Protein AF-A0A369GEW0-F1 (afdb_monomer_lite)

Secondary structure (DSSP, 8-state):
-GGGGGGG--HHHHHHHTTT---PPPS-SEEEEEEEEEEE--STT---SSEEEEEETTEEEEEEEEESPPTT-EEEEE--HHHHHSSSSEEGGG--EEEEEEEE-S-TT-S-EEEEEEEEEEEEETTS--EEEE-TTS---EEEE--SS-EEEEEEEEE--GGG-EEPPPPP----

Radius of gyration: 17.98 Å; chains: 1; bounding box: 38×52×52 Å

pLDDT: mean 87.93, std 16.98, range [43.41, 98.75]

Foldseek 3Di:
DCVVVPPDDDPVVVVVVVVPPPLDAAPAFKFQWKKKKWWFAQDPPQWFQWWKWKDFLNWDDTHGDDHRDDHGDIDMDIDPCCGTVVDSMGGPVSRWKMFMKTAAADDPRHQDKHWTQFMKMWTAHPPDRWIKIQCPGNGPGDIWTDDPDHGIDGRDMDTDDSSSIDTDDDDPPPDD

Sequence (176 aa):
MCQSLFAKLPRNYLHRLRQGDRASCPPCRTIDSLEIGVWLSPEYSSGTWDTILAAVSGRQPHLFIAREPEAGFQDWKTFNLRQIFGSRRVPIRDVDRISLVDVALAEWYQRDDWLLQGVVLKARCVGSSRMIQVDRYRYINRPLHHDRSWGPQVVWSDAIELSDWRLVPHPPISHN

Structure (mmCIF, N/CA/C/O backbone):
data_AF-A0A369GEW0-F1
#
_entry.id   AF-A0A369GEW0-F1
#
loop_
_atom_site.group_PDB
_atom_site.id
_atom_site.type_symbol
_atom_site.label_atom_id
_atom_site.label_alt_id
_atom_site.label_comp_id
_atom_site.label_asym_id
_atom_site.label_entity_id
_atom_site.label_seq_id
_atom_site.pdbx_PDB_ins_code
_atom_site.Cartn_x
_atom_site.Cartn_y
_atom_site.Cartn_z
_atom_site.occupancy
_atom_site.B_iso_or_equiv
_atom_site.auth_seq_id
_atom_site.auth_comp_id
_atom_site.auth_asym_id
_atom_site.auth_atom_id
_atom_site.pdbx_PDB_model_num
ATOM 1 N N . MET A 1 1 ? -12.949 -7.478 26.970 1.00 43.41 1 MET A N 1
ATOM 2 C CA . MET A 1 1 ? -11.992 -8.594 27.147 1.00 43.41 1 MET A CA 1
ATOM 3 C C . MET A 1 1 ? -11.594 -9.178 25.797 1.00 43.41 1 MET A C 1
ATOM 5 O O . MET A 1 1 ? -12.461 -9.473 24.983 1.00 43.41 1 MET A O 1
ATOM 9 N N . CYS A 1 2 ? -10.289 -9.296 25.542 1.00 48.16 2 CYS A N 1
ATOM 10 C CA . CYS A 1 2 ? -9.691 -9.802 24.295 1.00 48.16 2 CYS A CA 1
ATOM 11 C C . CYS A 1 2 ? -9.853 -11.331 24.110 1.00 48.16 2 CYS A C 1
ATOM 13 O O . CYS A 1 2 ? -9.444 -11.892 23.105 1.00 48.16 2 CYS A O 1
ATOM 15 N N . GLN A 1 3 ? -10.515 -11.999 25.058 1.00 46.97 3 GLN A N 1
ATOM 16 C CA . GLN A 1 3 ? -10.659 -13.454 25.133 1.00 46.97 3 GLN A CA 1
ATOM 17 C C . GLN A 1 3 ? -11.453 -14.073 23.968 1.00 46.97 3 GLN A C 1
ATOM 19 O O . GLN A 1 3 ? -11.153 -15.191 23.565 1.00 46.97 3 GLN A O 1
ATOM 24 N N . SER A 1 4 ? -12.401 -13.356 23.352 1.00 46.84 4 SER A N 1
ATOM 25 C CA . SER A 1 4 ? -13.214 -13.924 22.261 1.00 46.84 4 SER A CA 1
ATOM 26 C C . SER A 1 4 ? -12.538 -13.931 20.882 1.00 46.84 4 SER A C 1
ATOM 28 O O . SER A 1 4 ? -13.083 -14.519 19.950 1.00 46.84 4 SER A O 1
ATOM 30 N N . LEU A 1 5 ? -11.357 -13.315 20.734 1.00 47.88 5 LEU A N 1
ATOM 31 C CA . LEU A 1 5 ? -10.553 -13.400 19.505 1.00 47.88 5 LEU A CA 1
ATOM 32 C C . LEU A 1 5 ? -9.664 -14.655 19.472 1.00 47.88 5 LEU A C 1
ATOM 34 O O . LEU A 1 5 ? -9.277 -15.086 18.391 1.00 47.88 5 LEU A O 1
ATOM 38 N N . PHE A 1 6 ? -9.399 -15.281 20.624 1.00 51.09 6 PHE A N 1
ATOM 39 C CA . PHE A 1 6 ? -8.534 -16.463 20.724 1.00 51.09 6 PHE A CA 1
ATOM 40 C C . PHE A 1 6 ? -9.234 -17.783 20.376 1.00 51.09 6 PHE A C 1
ATOM 42 O O . PHE A 1 6 ? -8.564 -18.767 20.080 1.00 51.09 6 PHE A O 1
ATOM 49 N N . ALA A 1 7 ? -10.571 -17.814 20.342 1.00 48.22 7 ALA A N 1
ATOM 50 C CA . ALA A 1 7 ? -11.341 -19.038 20.095 1.00 48.22 7 ALA A CA 1
ATOM 51 C C . ALA A 1 7 ? -11.258 -19.563 18.644 1.00 48.22 7 ALA A C 1
ATOM 53 O O . ALA A 1 7 ? -11.793 -20.629 18.351 1.00 48.22 7 ALA A O 1
ATOM 54 N N . LYS A 1 8 ? -10.617 -18.822 17.725 1.00 51.94 8 LYS A N 1
ATOM 55 C CA . LYS A 1 8 ? -10.482 -19.186 16.301 1.00 51.94 8 LYS A CA 1
ATOM 56 C C . LYS A 1 8 ? -9.061 -19.011 15.747 1.00 51.94 8 LYS A C 1
ATOM 58 O O . LYS A 1 8 ? -8.902 -18.837 14.542 1.00 51.94 8 LYS A O 1
ATOM 63 N N . LEU A 1 9 ? -8.030 -19.007 16.595 1.00 53.47 9 LEU A N 1
ATOM 64 C CA . LEU A 1 9 ? -6.654 -18.829 16.120 1.00 53.47 9 LEU A CA 1
ATOM 65 C C . LEU A 1 9 ? -6.019 -20.165 15.685 1.00 53.47 9 LEU A C 1
ATOM 67 O O . LEU A 1 9 ? -6.230 -21.182 16.350 1.00 53.47 9 LEU A O 1
ATOM 71 N N . PRO A 1 10 ? -5.217 -20.181 14.602 1.00 55.75 10 PRO A N 1
ATOM 72 C CA . PRO A 1 10 ? -4.446 -21.355 14.191 1.00 55.75 10 PRO A CA 1
ATOM 73 C C . PRO A 1 10 ? -3.516 -21.844 15.312 1.00 55.75 10 PRO A C 1
ATOM 75 O O . PRO A 1 10 ? -2.997 -21.035 16.083 1.00 55.75 10 PRO A O 1
ATOM 78 N N . ARG A 1 11 ? -3.243 -23.159 15.375 1.00 55.31 11 ARG A N 1
ATOM 79 C CA . ARG A 1 11 ? -2.399 -23.805 16.413 1.00 55.31 11 ARG A CA 1
ATOM 80 C C . ARG A 1 11 ? -1.058 -23.099 16.663 1.00 55.31 11 ARG A C 1
ATOM 82 O O . ARG A 1 11 ? -0.582 -23.069 17.793 1.00 55.31 11 ARG A O 1
ATOM 89 N N . ASN A 1 12 ? -0.493 -22.471 15.640 1.00 50.19 12 ASN A N 1
ATOM 90 C CA . ASN A 1 12 ? 0.793 -21.774 15.690 1.00 50.19 12 ASN A CA 1
ATOM 91 C C . ASN A 1 12 ? 0.753 -20.531 16.608 1.00 50.19 12 ASN A C 1
ATOM 93 O O . ASN A 1 12 ? 1.771 -20.138 17.170 1.00 50.19 12 ASN A O 1
ATOM 97 N N . TYR A 1 13 ? -0.427 -19.935 16.806 1.00 51.97 13 TYR A N 1
ATOM 98 C CA . TYR A 1 13 ? -0.629 -18.767 17.670 1.00 51.97 13 TYR A CA 1
ATOM 99 C C . TYR A 1 13 ? -0.681 -19.140 19.159 1.00 51.97 13 TYR A C 1
ATOM 101 O O . TYR A 1 13 ? -0.223 -18.384 20.015 1.00 51.97 13 TYR A O 1
ATOM 109 N N . LEU A 1 14 ? -1.177 -20.343 19.474 1.00 53.84 14 LEU A N 1
ATOM 110 C CA . LEU A 1 14 ? -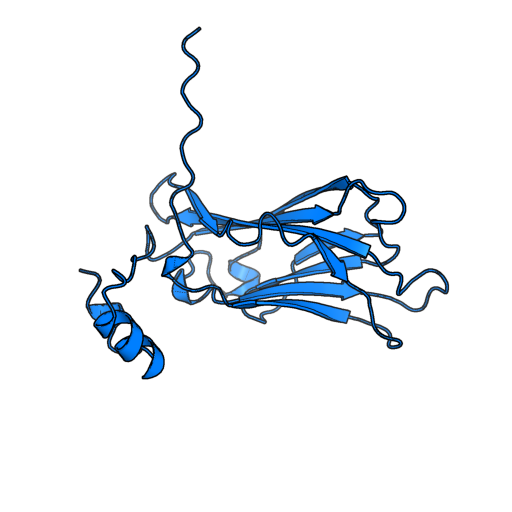1.162 -20.884 20.838 1.00 53.84 14 LEU A CA 1
ATOM 111 C C . LEU A 1 14 ? 0.272 -21.116 21.335 1.00 53.84 14 LEU A C 1
ATOM 113 O O . LEU A 1 14 ? 0.539 -20.989 22.528 1.00 53.84 14 LEU A O 1
ATOM 117 N N . HIS A 1 15 ? 1.204 -21.404 20.423 1.00 52.19 15 HIS A N 1
ATOM 118 C CA . HIS A 1 15 ? 2.610 -21.601 20.764 1.00 52.19 15 HIS A CA 1
ATOM 119 C C . HIS A 1 15 ? 3.294 -20.298 21.216 1.00 52.19 15 HIS A C 1
ATOM 121 O O . HIS A 1 15 ? 4.049 -20.315 22.184 1.00 52.19 15 HIS A O 1
ATOM 127 N N . ARG A 1 16 ? 2.984 -19.154 20.583 1.00 51.03 16 ARG A N 1
ATOM 128 C CA . ARG A 1 16 ? 3.553 -17.839 20.949 1.00 51.03 16 ARG A CA 1
ATOM 129 C C . ARG A 1 16 ? 3.010 -17.295 22.275 1.00 51.03 16 ARG A C 1
ATOM 131 O O . ARG A 1 16 ? 3.776 -16.764 23.070 1.00 51.03 16 ARG A O 1
ATOM 138 N N . LEU A 1 17 ? 1.734 -17.540 22.594 1.00 52.88 17 LEU A N 1
ATOM 139 C CA . LEU A 1 17 ? 1.169 -17.212 23.917 1.00 52.88 17 LEU A CA 1
ATOM 140 C C . LEU A 1 17 ? 1.890 -17.928 25.071 1.00 52.88 17 LEU A C 1
ATOM 142 O O . LEU A 1 17 ? 1.935 -17.417 26.188 1.00 52.88 17 LEU A O 1
ATOM 146 N N . ARG A 1 18 ? 2.474 -19.103 24.802 1.00 53.00 18 ARG A N 1
ATOM 147 C CA . ARG A 1 18 ? 3.269 -19.871 25.767 1.00 53.00 18 ARG A CA 1
ATOM 148 C C . ARG A 1 18 ? 4.693 -19.321 25.943 1.00 53.00 18 ARG A C 1
ATOM 150 O O . ARG A 1 18 ? 5.327 -19.628 26.945 1.00 53.00 18 ARG A O 1
ATOM 157 N N . GLN A 1 19 ? 5.182 -18.509 25.005 1.00 56.91 19 GLN A N 1
ATOM 158 C CA . GLN A 1 19 ? 6.540 -17.947 24.996 1.00 56.91 19 GLN A CA 1
ATOM 159 C C . GLN A 1 19 ? 6.645 -16.563 25.661 1.00 56.91 19 GLN A C 1
ATOM 161 O O . GLN A 1 19 ? 7.688 -15.927 25.585 1.00 56.91 19 GLN A O 1
ATOM 166 N N . GLY A 1 20 ? 5.601 -16.097 26.357 1.00 46.00 20 GLY A N 1
ATOM 167 C CA . GLY A 1 20 ? 5.664 -14.852 27.134 1.00 46.00 20 GLY A CA 1
ATOM 168 C C . GLY A 1 20 ? 5.469 -13.571 26.318 1.00 46.00 20 GLY A C 1
ATOM 169 O O . GLY A 1 20 ? 5.392 -12.491 26.907 1.00 46.00 20 GLY A O 1
ATOM 170 N N . ASP A 1 21 ? 5.283 -13.676 25.001 1.00 52.38 21 ASP A N 1
ATOM 171 C CA . ASP A 1 21 ? 4.814 -12.563 24.184 1.00 52.38 21 ASP A CA 1
ATOM 172 C C . ASP A 1 21 ? 3.374 -12.232 24.584 1.00 52.38 21 ASP A C 1
ATOM 174 O O . ASP A 1 21 ? 2.426 -12.980 24.317 1.00 52.38 21 ASP A O 1
ATOM 178 N N . ARG A 1 22 ? 3.187 -11.088 25.250 1.00 54.28 22 ARG A N 1
ATOM 179 C CA . ARG A 1 22 ? 1.852 -10.523 25.459 1.00 54.28 22 ARG A CA 1
ATOM 180 C C . ARG A 1 22 ? 1.259 -10.262 24.081 1.00 54.28 22 ARG A C 1
ATOM 182 O O . ARG A 1 22 ? 1.620 -9.279 23.442 1.00 54.28 22 ARG A O 1
ATOM 189 N N . ALA A 1 23 ? 0.348 -11.126 23.633 1.00 55.72 23 ALA A N 1
ATOM 190 C CA . ALA A 1 23 ? -0.449 -10.879 22.440 1.00 55.72 23 ALA A CA 1
ATOM 191 C C . ALA A 1 23 ? -1.124 -9.507 22.588 1.00 55.72 23 ALA A C 1
ATOM 193 O O . ALA A 1 23 ? -2.072 -9.343 23.361 1.00 55.72 23 ALA A O 1
ATOM 194 N N . SER A 1 24 ? -0.574 -8.506 21.900 1.00 67.19 24 SER A N 1
ATOM 195 C CA . SER A 1 24 ? -1.079 -7.143 21.955 1.00 67.19 24 SER A CA 1
ATOM 196 C C . SER A 1 24 ? -2.352 -7.086 21.129 1.00 67.19 24 SER A C 1
ATOM 198 O O . SER A 1 24 ? -2.361 -7.430 19.947 1.00 67.19 24 SER A O 1
ATOM 200 N N . CYS A 1 25 ? -3.450 -6.709 21.772 1.00 78.75 25 CYS A N 1
ATOM 201 C CA . CYS A 1 25 ? -4.723 -6.558 21.092 1.00 78.75 25 CYS A CA 1
ATOM 202 C C . CYS A 1 25 ? -4.707 -5.249 20.294 1.00 78.75 25 CYS A C 1
ATOM 204 O O . CYS A 1 25 ? -4.173 -4.250 20.785 1.00 78.75 25 CYS A O 1
ATOM 206 N N . PRO A 1 26 ? -5.327 -5.219 19.102 1.00 86.75 26 PRO A N 1
ATOM 207 C CA . PRO A 1 26 ? -5.387 -3.998 18.320 1.00 86.75 26 PRO A CA 1
ATOM 208 C C . PRO A 1 26 ? -6.132 -2.921 19.130 1.00 86.75 26 PRO A C 1
ATOM 210 O O . PRO A 1 26 ? -7.083 -3.250 19.856 1.00 86.75 26 PRO A O 1
ATOM 213 N N . PRO A 1 27 ? -5.763 -1.632 19.010 1.00 91.31 27 PRO A N 1
ATOM 214 C CA . PRO A 1 27 ? -6.363 -0.571 19.822 1.00 91.31 27 PRO A CA 1
ATOM 215 C C . PRO A 1 27 ? -7.875 -0.391 19.614 1.00 91.31 27 PRO A C 1
ATOM 217 O O . PRO A 1 27 ? -8.545 0.203 20.461 1.00 91.31 27 PRO A O 1
ATOM 220 N N . CYS A 1 28 ? -8.425 -0.913 18.514 1.00 93.81 28 CYS A N 1
ATOM 221 C CA . CYS A 1 28 ? -9.858 -1.040 18.277 1.00 93.81 28 CYS A CA 1
ATOM 222 C C . CYS A 1 28 ? -10.182 -2.290 17.448 1.00 93.81 28 CYS A C 1
ATOM 224 O O . CYS A 1 28 ? -9.301 -2.927 16.879 1.00 93.81 28 CYS A O 1
ATOM 226 N N . ARG A 1 29 ? -11.468 -2.662 17.401 1.00 94.38 29 ARG A N 1
ATOM 227 C CA . ARG A 1 29 ? -11.952 -3.865 16.695 1.00 94.38 29 ARG A CA 1
ATOM 228 C C . ARG A 1 29 ? -12.445 -3.597 15.279 1.00 94.38 29 ARG A C 1
ATOM 230 O O . ARG A 1 29 ? -12.480 -4.523 14.476 1.00 94.38 29 ARG A O 1
ATOM 237 N N . THR A 1 30 ? -12.853 -2.364 15.001 1.00 97.56 30 THR A N 1
ATOM 238 C CA . THR A 1 30 ? -13.519 -1.982 13.757 1.00 97.56 30 THR A CA 1
ATOM 239 C C . THR A 1 30 ? -13.020 -0.613 13.331 1.00 97.56 30 THR A C 1
ATOM 241 O O . THR A 1 30 ? -12.889 0.285 14.168 1.00 97.56 30 THR A O 1
ATOM 244 N N . ILE A 1 31 ? -12.792 -0.462 12.033 1.00 98.31 31 ILE A N 1
ATOM 245 C CA . ILE A 1 31 ? -12.337 0.772 11.401 1.00 98.31 31 ILE A CA 1
ATOM 246 C C . ILE A 1 31 ? -13.360 1.279 10.387 1.00 98.31 31 ILE A C 1
ATOM 248 O O . ILE A 1 31 ? -14.162 0.503 9.865 1.00 98.31 31 ILE A O 1
ATOM 252 N N . ASP A 1 32 ? -13.347 2.580 10.126 1.00 98.31 32 ASP A N 1
ATOM 253 C CA . ASP A 1 32 ? -14.178 3.248 9.112 1.00 98.31 32 ASP A CA 1
ATOM 254 C C . ASP A 1 32 ? -13.375 4.119 8.130 1.00 98.31 32 ASP A C 1
ATOM 256 O O . ASP A 1 32 ? -13.958 4.767 7.262 1.00 98.31 32 ASP A O 1
ATOM 260 N N . SER A 1 33 ? -12.047 4.104 8.238 1.00 98.25 33 SER A N 1
ATOM 261 C CA . SER A 1 33 ? -11.109 4.595 7.224 1.00 98.25 33 SER A CA 1
ATOM 262 C C . SER A 1 33 ? -9.903 3.665 7.174 1.00 98.25 33 SER A C 1
ATOM 264 O O . SER A 1 33 ? -9.495 3.152 8.219 1.00 98.25 33 SER A O 1
ATOM 266 N N . LEU A 1 34 ? -9.338 3.478 5.983 1.00 98.69 34 LEU A N 1
ATOM 267 C CA . LEU A 1 34 ? -8.069 2.797 5.759 1.00 98.69 34 LEU A CA 1
ATOM 268 C C . LEU A 1 34 ? -7.300 3.536 4.665 1.00 98.69 34 LEU A C 1
ATOM 270 O O . LEU A 1 34 ? -7.834 3.792 3.587 1.00 98.69 34 LEU A O 1
ATOM 274 N N . GLU A 1 35 ? -6.043 3.836 4.939 1.00 98.69 35 GLU A N 1
ATOM 275 C CA . GLU A 1 35 ? -5.134 4.572 4.072 1.00 98.69 35 GLU A CA 1
ATOM 276 C C . GLU A 1 35 ? -3.814 3.815 3.955 1.00 98.69 35 GLU A C 1
ATOM 278 O O . GLU A 1 35 ? -3.372 3.177 4.915 1.00 98.69 35 GLU A O 1
ATOM 283 N N . ILE A 1 36 ? -3.181 3.917 2.791 1.00 98.75 36 ILE A N 1
ATOM 284 C CA . ILE A 1 36 ? -1.828 3.431 2.529 1.00 98.75 36 ILE A CA 1
ATOM 285 C C . ILE A 1 36 ? -0.944 4.601 2.122 1.00 98.75 36 ILE A C 1
ATOM 287 O O . ILE A 1 36 ? -1.308 5.381 1.246 1.00 98.75 36 ILE A O 1
ATOM 291 N N . GLY A 1 37 ? 0.206 4.711 2.772 1.00 98.62 37 GLY A N 1
ATOM 292 C CA . GLY A 1 37 ? 1.325 5.529 2.337 1.00 98.62 37 GLY A CA 1
ATOM 293 C C . GLY A 1 37 ? 2.333 4.648 1.614 1.00 98.62 37 GLY A C 1
ATOM 294 O O . GLY A 1 37 ? 2.650 3.563 2.113 1.00 98.62 37 GLY A O 1
ATOM 295 N N . VAL A 1 38 ? 2.818 5.101 0.463 1.00 98.62 38 VAL A N 1
ATOM 296 C CA . VAL A 1 38 ? 3.843 4.415 -0.336 1.00 98.62 38 VAL A CA 1
ATOM 297 C C . VAL A 1 38 ? 4.966 5.400 -0.633 1.00 98.62 38 VAL A C 1
ATOM 299 O O . VAL A 1 38 ? 4.693 6.530 -1.034 1.00 98.62 38 VAL A O 1
ATOM 302 N N . TRP A 1 39 ? 6.209 4.960 -0.435 1.00 98.62 39 TRP A N 1
ATOM 303 C CA . TRP A 1 39 ? 7.421 5.726 -0.722 1.00 98.62 39 TRP A CA 1
ATOM 304 C C . TRP A 1 39 ? 8.347 4.928 -1.631 1.00 98.62 39 TRP A C 1
ATOM 306 O O . TRP A 1 39 ? 8.667 3.773 -1.329 1.00 98.62 39 TRP A O 1
ATOM 316 N N . LEU A 1 40 ? 8.807 5.561 -2.704 1.00 98.50 40 LEU A N 1
ATOM 317 C CA . LEU A 1 40 ? 9.909 5.082 -3.533 1.00 98.50 40 LEU A CA 1
ATOM 318 C C . LEU A 1 40 ? 11.200 5.763 -3.080 1.00 98.50 40 LEU A C 1
ATOM 320 O O . LEU A 1 40 ? 11.181 6.902 -2.613 1.00 98.50 40 LEU A O 1
ATOM 324 N N . SER A 1 41 ? 12.322 5.060 -3.212 1.00 98.12 41 SER A N 1
ATOM 325 C CA . SER A 1 41 ? 13.626 5.611 -2.844 1.00 98.12 41 SER A CA 1
ATOM 326 C C . SER A 1 41 ? 13.928 6.878 -3.655 1.00 98.12 41 SER A C 1
ATOM 328 O O . SER A 1 41 ? 13.578 6.942 -4.835 1.00 98.12 41 SER A O 1
ATOM 330 N N . PRO A 1 42 ? 14.573 7.898 -3.059 1.00 97.44 42 PRO A N 1
ATOM 331 C CA . PRO A 1 42 ? 15.028 9.081 -3.786 1.00 97.44 42 PRO A CA 1
ATOM 332 C C . PRO A 1 42 ? 16.301 8.827 -4.610 1.00 97.44 42 PRO A C 1
ATOM 334 O O . PRO A 1 42 ? 16.785 9.741 -5.274 1.00 97.44 42 PRO A O 1
ATOM 337 N N . GLU A 1 43 ? 16.884 7.626 -4.543 1.00 96.12 43 GLU A N 1
ATOM 338 C CA . GLU A 1 43 ? 18.070 7.273 -5.322 1.00 96.12 43 GLU A CA 1
ATOM 339 C C . GLU A 1 43 ? 17.787 7.317 -6.828 1.00 96.12 43 GLU A C 1
ATOM 341 O O . GLU A 1 43 ? 16.680 7.025 -7.290 1.00 96.12 43 GLU A O 1
ATOM 346 N N . TYR A 1 44 ? 18.811 7.663 -7.610 1.00 92.81 44 TYR A N 1
ATOM 347 C CA . TYR A 1 44 ? 18.709 7.696 -9.066 1.00 92.81 44 TYR A CA 1
ATOM 348 C C . TYR A 1 44 ? 18.172 6.360 -9.606 1.00 92.81 44 TYR A C 1
ATOM 350 O O . TYR A 1 44 ? 18.543 5.301 -9.105 1.00 92.81 44 TYR A O 1
ATOM 358 N N . SER A 1 45 ? 17.300 6.411 -10.620 1.00 91.44 45 SER A N 1
ATOM 359 C CA . SER A 1 45 ? 16.621 5.247 -11.229 1.00 91.44 45 SER A CA 1
ATOM 360 C C . SER A 1 45 ? 15.712 4.421 -10.300 1.00 91.44 45 SER A C 1
ATOM 362 O O . SER A 1 45 ? 15.424 3.273 -10.595 1.00 91.44 45 SER A O 1
ATOM 364 N N . SER A 1 46 ? 15.228 4.993 -9.193 1.00 96.69 46 SER A N 1
ATOM 365 C CA . SER A 1 46 ? 14.295 4.298 -8.282 1.00 96.69 46 SER A CA 1
ATOM 366 C C . SER A 1 46 ? 12.814 4.388 -8.670 1.00 96.69 46 SER A C 1
ATOM 368 O O . SER A 1 46 ? 11.991 3.752 -8.009 1.00 96.69 46 SER A O 1
ATOM 370 N N . GLY A 1 47 ? 12.477 5.218 -9.664 1.00 96.81 47 GLY A N 1
ATOM 371 C CA . GLY A 1 47 ? 11.134 5.313 -10.248 1.00 96.81 47 GLY A CA 1
ATOM 372 C C . GLY A 1 47 ? 10.820 4.136 -11.170 1.00 96.81 47 GLY A C 1
ATOM 373 O O . GLY A 1 47 ? 11.684 3.299 -11.397 1.00 96.81 47 GLY A O 1
ATOM 374 N N . THR A 1 48 ? 9.604 4.096 -11.709 1.00 96.44 48 THR A N 1
ATOM 375 C CA . THR A 1 48 ? 9.197 3.112 -12.728 1.00 96.44 48 THR A CA 1
ATOM 376 C C . THR A 1 48 ? 8.370 3.775 -13.818 1.00 96.44 48 THR A C 1
ATOM 378 O O . THR A 1 48 ? 7.718 4.791 -13.566 1.00 96.44 48 THR A O 1
ATOM 381 N N . TRP A 1 49 ? 8.351 3.181 -15.010 1.00 95.44 49 TRP A N 1
ATOM 382 C CA . TRP A 1 49 ? 7.399 3.517 -16.072 1.00 95.44 49 TRP A CA 1
ATOM 383 C C . TRP A 1 49 ? 6.074 2.743 -15.998 1.00 95.44 49 TRP A C 1
ATOM 385 O O . TRP A 1 49 ? 5.188 2.885 -16.853 1.00 95.44 49 TRP A O 1
ATOM 395 N N . ASP A 1 50 ? 5.919 1.912 -14.979 1.00 95.88 50 ASP A N 1
ATOM 396 C CA . ASP A 1 50 ? 4.728 1.114 -14.778 1.00 95.88 50 ASP A CA 1
ATOM 397 C C . ASP A 1 50 ? 3.682 1.857 -13.930 1.00 95.88 50 ASP A C 1
ATOM 399 O O . ASP A 1 50 ? 3.888 2.950 -13.387 1.00 95.88 50 ASP A O 1
ATOM 403 N N . THR A 1 51 ? 2.479 1.286 -13.847 1.00 97.06 51 THR A N 1
ATOM 404 C CA . THR A 1 51 ? 1.439 1.772 -12.933 1.00 97.06 51 THR A CA 1
ATOM 405 C C . THR A 1 51 ? 1.449 0.966 -11.644 1.00 97.06 51 THR A C 1
ATOM 407 O O . THR A 1 51 ? 1.269 -0.247 -11.661 1.00 97.06 51 THR A O 1
ATOM 410 N N . ILE A 1 52 ? 1.540 1.657 -10.508 1.00 98.12 52 ILE A N 1
ATOM 411 C CA . ILE A 1 52 ? 1.493 1.040 -9.184 1.00 98.12 52 ILE A CA 1
ATOM 412 C C . ILE A 1 52 ? 0.067 1.105 -8.636 1.00 98.12 52 ILE A C 1
ATOM 414 O O . ILE A 1 52 ? -0.540 2.176 -8.500 1.00 98.12 52 ILE A O 1
ATOM 418 N N . LEU A 1 53 ? -0.458 -0.053 -8.248 1.00 98.56 53 LEU A N 1
ATOM 419 C CA . LEU A 1 53 ? -1.696 -0.204 -7.493 1.00 98.56 53 LEU A CA 1
ATOM 420 C C . LEU A 1 53 ? -1.414 -0.841 -6.125 1.00 98.56 53 LEU A C 1
ATOM 422 O O . LEU A 1 53 ? -0.401 -1.503 -5.912 1.00 98.56 53 LEU A O 1
ATOM 426 N N . ALA A 1 54 ? -2.351 -0.695 -5.195 1.00 98.62 54 ALA A N 1
ATOM 427 C CA . ALA A 1 54 ? -2.344 -1.388 -3.916 1.00 98.62 54 ALA A CA 1
ATOM 428 C C . ALA A 1 54 ? -3.588 -2.265 -3.766 1.00 98.62 54 ALA A C 1
ATOM 430 O O . ALA A 1 54 ? -4.705 -1.858 -4.085 1.00 98.62 54 ALA A O 1
ATOM 431 N N . ALA A 1 55 ? -3.411 -3.460 -3.217 1.00 98.50 55 ALA A N 1
ATOM 432 C CA . ALA A 1 55 ? -4.496 -4.368 -2.876 1.00 98.50 55 ALA A CA 1
ATOM 433 C C . ALA A 1 55 ? -4.476 -4.658 -1.377 1.00 98.50 55 ALA A C 1
ATOM 435 O O . ALA A 1 55 ? -3.415 -4.781 -0.765 1.00 98.50 55 ALA A O 1
ATOM 436 N N . VAL A 1 56 ? -5.658 -4.808 -0.783 1.00 98.25 56 VAL A N 1
ATOM 437 C CA . VAL A 1 56 ? -5.801 -5.153 0.632 1.00 98.25 56 VAL A CA 1
ATOM 438 C C . VAL A 1 56 ? -6.556 -6.465 0.769 1.00 98.25 56 VAL A C 1
ATOM 440 O O . VAL A 1 56 ? -7.603 -6.667 0.159 1.00 98.25 56 VAL A O 1
ATOM 443 N N . SER A 1 57 ? -6.005 -7.381 1.566 1.00 97.06 57 SER A N 1
ATOM 444 C CA . SER A 1 57 ? -6.593 -8.702 1.853 1.00 97.06 57 SER A CA 1
ATOM 445 C C . SER A 1 57 ? -6.916 -9.525 0.594 1.00 97.06 57 SER A C 1
ATOM 447 O O . SER A 1 57 ? -7.847 -10.325 0.593 1.00 97.06 57 SER A O 1
ATOM 449 N N . GLY A 1 58 ? -6.169 -9.302 -0.499 1.00 94.50 58 GLY A N 1
ATOM 450 C CA . GLY A 1 58 ? -6.384 -9.956 -1.798 1.00 94.50 58 GLY A CA 1
ATOM 451 C C . GLY A 1 58 ? -7.718 -9.612 -2.477 1.00 94.50 58 GLY A C 1
ATOM 452 O O . GLY A 1 58 ? -8.193 -10.381 -3.309 1.00 94.50 58 GLY A O 1
ATOM 453 N N . ARG A 1 59 ? -8.358 -8.500 -2.094 1.00 97.00 59 ARG A N 1
ATOM 454 C CA . ARG A 1 59 ? -9.686 -8.098 -2.579 1.00 97.00 59 ARG A CA 1
ATOM 455 C C . ARG A 1 59 ? -9.602 -7.052 -3.689 1.00 97.00 59 ARG A C 1
ATOM 457 O O . ARG A 1 59 ? -8.694 -6.226 -3.714 1.00 97.00 59 ARG A O 1
ATOM 464 N N . GLN A 1 60 ? -10.612 -7.072 -4.555 1.00 96.69 60 GLN A N 1
ATOM 465 C CA . GLN A 1 60 ? -10.875 -6.048 -5.567 1.00 96.69 60 GLN A CA 1
ATOM 466 C C . GLN A 1 60 ? -11.901 -5.015 -5.058 1.00 96.69 60 GLN A C 1
ATOM 468 O O . GLN A 1 60 ? -12.706 -5.355 -4.187 1.00 96.69 60 GLN A O 1
ATOM 473 N N . PRO A 1 61 ? -11.936 -3.794 -5.624 1.00 97.75 61 PRO A N 1
ATOM 474 C CA . PRO A 1 61 ? -10.984 -3.261 -6.603 1.00 97.75 61 PRO A CA 1
ATOM 475 C C . PRO A 1 61 ? -9.628 -2.907 -5.972 1.00 97.75 61 PRO A C 1
ATOM 477 O O . PRO A 1 61 ? -9.563 -2.517 -4.805 1.00 97.75 61 PRO A O 1
ATOM 480 N N . HIS A 1 62 ? -8.554 -3.006 -6.757 1.00 98.12 62 HIS A N 1
ATOM 481 C CA . HIS A 1 62 ? -7.257 -2.435 -6.392 1.00 98.12 62 HIS A CA 1
ATOM 482 C C . HIS A 1 62 ? -7.328 -0.899 -6.349 1.00 98.12 62 HIS A C 1
ATOM 484 O O . HIS A 1 62 ? -8.029 -0.264 -7.138 1.00 98.12 62 HIS A O 1
ATOM 490 N N . LEU A 1 63 ? -6.588 -0.300 -5.421 1.00 98.44 63 LEU A N 1
ATOM 491 C CA . LEU A 1 63 ? -6.457 1.142 -5.259 1.00 98.44 63 LEU A CA 1
ATOM 492 C C . LEU A 1 63 ? -5.335 1.669 -6.154 1.00 98.44 63 LEU A C 1
ATOM 494 O O . LEU A 1 63 ? -4.206 1.203 -6.055 1.00 98.44 63 LEU A O 1
ATOM 498 N N . PHE A 1 64 ? -5.623 2.666 -6.985 1.00 98.56 64 PHE A N 1
ATOM 499 C CA . PHE A 1 64 ? -4.597 3.364 -7.757 1.00 98.56 64 PHE A CA 1
ATOM 500 C C . PHE A 1 64 ? -3.674 4.176 -6.842 1.00 98.56 64 PHE A C 1
ATOM 502 O O . PHE A 1 64 ? -4.156 5.009 -6.069 1.00 98.56 64 PHE A O 1
ATOM 509 N N . ILE A 1 65 ? -2.362 3.944 -6.946 1.00 98.56 65 ILE A N 1
ATOM 510 C CA . ILE A 1 65 ? -1.345 4.718 -6.227 1.00 98.56 65 ILE A CA 1
ATOM 511 C C . ILE A 1 65 ? -0.794 5.806 -7.140 1.00 98.56 65 ILE A C 1
ATOM 513 O O . ILE A 1 65 ? -1.017 6.988 -6.876 1.00 98.56 65 ILE A O 1
ATOM 517 N N . ALA A 1 66 ? -0.129 5.406 -8.221 1.00 98.25 66 ALA A N 1
ATOM 518 C CA . ALA A 1 66 ? 0.468 6.315 -9.185 1.00 98.25 66 ALA A CA 1
ATOM 519 C C . ALA A 1 66 ? 0.682 5.626 -10.531 1.00 98.25 66 ALA A C 1
ATOM 521 O O . ALA A 1 66 ? 0.787 4.403 -10.612 1.00 98.25 66 ALA A O 1
ATOM 522 N N . ARG A 1 67 ? 0.775 6.440 -11.577 1.00 97.31 67 ARG A N 1
ATOM 523 C CA . ARG A 1 67 ? 1.230 6.032 -12.899 1.00 97.31 67 ARG A CA 1
ATOM 524 C C . ARG A 1 67 ? 2.606 6.638 -13.109 1.00 97.31 67 ARG A C 1
ATOM 526 O O . ARG A 1 67 ? 2.736 7.838 -12.885 1.00 97.31 67 ARG A O 1
ATOM 533 N N . GLU A 1 68 ? 3.558 5.819 -13.537 1.00 96.44 68 GLU A N 1
ATOM 534 C CA . GLU A 1 68 ? 4.916 6.245 -13.882 1.00 96.44 68 GLU A CA 1
ATOM 535 C C . GLU A 1 68 ? 5.575 7.104 -12.769 1.00 96.44 68 GLU A C 1
ATOM 537 O O . GLU A 1 68 ? 6.020 8.222 -13.035 1.00 96.44 68 GLU A O 1
ATOM 542 N N . PRO A 1 69 ? 5.546 6.682 -11.483 1.00 97.75 69 PRO A N 1
ATOM 543 C CA . PRO A 1 69 ? 6.087 7.493 -10.400 1.00 97.75 69 PRO A CA 1
ATOM 544 C C . PRO A 1 69 ? 7.610 7.627 -10.493 1.00 97.75 69 PRO A C 1
ATOM 546 O O . PRO A 1 69 ? 8.341 6.648 -10.640 1.00 97.75 69 PRO A O 1
ATOM 549 N N . GLU A 1 70 ? 8.088 8.856 -10.313 1.00 97.81 70 GLU A N 1
ATOM 550 C CA . GLU A 1 70 ? 9.515 9.172 -10.275 1.00 97.81 70 GLU A CA 1
ATOM 551 C C . GLU A 1 70 ? 10.191 8.713 -8.967 1.00 97.81 70 GLU A C 1
ATOM 553 O O . GLU A 1 70 ? 9.545 8.407 -7.957 1.00 97.81 70 GLU A O 1
ATOM 558 N N . ALA A 1 71 ? 11.527 8.713 -8.965 1.00 97.88 71 ALA A N 1
ATOM 559 C CA . ALA A 1 71 ? 12.314 8.517 -7.751 1.00 97.88 71 ALA A CA 1
ATOM 560 C C . ALA A 1 71 ? 11.935 9.551 -6.674 1.00 97.88 71 ALA A C 1
ATOM 562 O O . ALA A 1 71 ? 11.726 10.730 -6.956 1.00 97.88 71 ALA A O 1
ATOM 563 N N . GLY A 1 72 ? 11.848 9.108 -5.420 1.00 98.00 72 GLY A N 1
ATOM 564 C CA . GLY A 1 72 ? 11.414 9.937 -4.295 1.00 98.00 72 GLY A CA 1
ATOM 565 C C . GLY A 1 72 ? 9.902 10.171 -4.230 1.00 98.00 72 GLY A C 1
ATOM 566 O O . GLY A 1 72 ? 9.452 10.943 -3.377 1.00 98.00 72 GLY A O 1
ATOM 567 N N . PHE A 1 73 ? 9.110 9.514 -5.090 1.00 98.56 73 PHE A N 1
A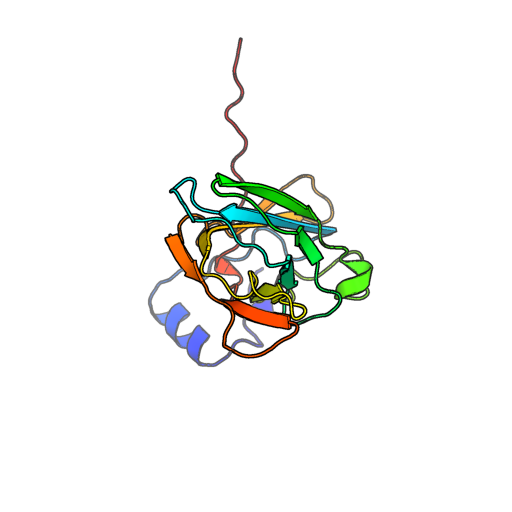TOM 568 C CA . PHE A 1 73 ? 7.654 9.540 -4.995 1.00 98.56 73 PHE A CA 1
ATOM 569 C C . PHE A 1 73 ? 7.195 9.178 -3.581 1.00 98.56 73 PHE A C 1
ATOM 571 O O . PHE A 1 73 ? 7.635 8.190 -2.988 1.00 98.56 73 PHE A O 1
ATOM 578 N N . GLN A 1 74 ? 6.258 9.968 -3.069 1.00 98.25 74 GLN A N 1
ATOM 579 C CA . GLN A 1 74 ? 5.597 9.723 -1.802 1.00 98.25 74 GLN A CA 1
ATOM 580 C C . GLN A 1 74 ? 4.153 10.192 -1.869 1.00 98.25 74 GLN A C 1
ATOM 582 O O . GLN A 1 74 ? 3.885 11.343 -2.210 1.00 98.25 74 GLN A O 1
ATOM 587 N N . ASP A 1 75 ? 3.218 9.320 -1.509 1.00 98.06 75 ASP A N 1
ATOM 588 C CA . ASP A 1 75 ? 1.818 9.717 -1.427 1.00 98.06 75 ASP A CA 1
ATOM 589 C C . ASP A 1 75 ? 1.026 8.833 -0.464 1.00 98.06 75 ASP A C 1
ATOM 591 O O . ASP A 1 75 ? 1.387 7.685 -0.190 1.00 98.06 75 ASP A O 1
ATOM 595 N N . TRP A 1 76 ? -0.080 9.386 0.028 1.00 98.44 76 TRP A N 1
ATOM 596 C CA . TRP A 1 76 ? -1.093 8.685 0.801 1.00 98.44 76 TRP A CA 1
ATOM 597 C C . TRP A 1 76 ? -2.376 8.556 -0.013 1.00 98.44 76 TRP A C 1
ATOM 599 O O . TRP A 1 76 ? -2.926 9.541 -0.502 1.00 98.44 76 TRP A O 1
ATOM 609 N N . LYS A 1 77 ? -2.911 7.339 -0.101 1.00 98.50 77 LYS A N 1
ATOM 610 C CA . LYS A 1 77 ? -4.187 7.059 -0.765 1.00 98.50 77 LYS A CA 1
ATOM 611 C C . LYS A 1 77 ? -5.155 6.370 0.187 1.00 98.50 77 LYS A C 1
ATOM 613 O O . LYS A 1 77 ? -4.766 5.528 0.995 1.00 98.50 77 LYS A O 1
ATOM 618 N N . THR A 1 78 ? -6.439 6.698 0.072 1.00 98.62 78 THR A N 1
ATOM 619 C CA . THR A 1 78 ? -7.508 6.113 0.893 1.00 98.62 78 THR A CA 1
ATOM 620 C C . THR A 1 78 ? -8.230 5.003 0.138 1.00 98.62 78 THR A C 1
ATOM 622 O O . THR A 1 78 ? -8.688 5.195 -0.987 1.00 98.62 78 THR A O 1
ATOM 625 N N . PHE A 1 79 ? -8.406 3.850 0.779 1.00 98.62 79 PHE A N 1
ATOM 626 C CA . PHE A 1 79 ? -9.210 2.758 0.239 1.00 98.62 79 PHE A CA 1
ATOM 627 C C . PHE A 1 79 ? -10.710 3.045 0.367 1.00 98.62 79 PHE A C 1
ATOM 629 O O . PHE A 1 79 ? -11.202 3.466 1.418 1.00 98.62 79 PHE A O 1
ATOM 636 N N . ASN A 1 80 ? -11.484 2.696 -0.663 1.00 98.38 80 ASN A N 1
ATOM 637 C CA . ASN A 1 80 ? -12.940 2.679 -0.560 1.00 98.38 80 ASN A CA 1
ATOM 638 C C . ASN A 1 80 ? -13.415 1.379 0.108 1.00 98.38 80 ASN A C 1
ATOM 640 O O . ASN A 1 80 ? -13.687 0.376 -0.556 1.00 98.38 80 ASN A O 1
ATOM 644 N N . LEU A 1 81 ? -13.558 1.410 1.437 1.00 98.56 81 LEU A N 1
ATOM 645 C CA . LEU A 1 81 ? -13.965 0.240 2.226 1.00 98.56 81 LEU A CA 1
ATOM 646 C C . LEU A 1 81 ? -15.280 -0.388 1.742 1.00 98.56 81 LEU A C 1
ATOM 648 O O . LEU A 1 81 ? -15.407 -1.611 1.723 1.00 98.56 81 LEU A O 1
ATOM 652 N N . ARG A 1 82 ? -16.248 0.426 1.295 1.00 98.44 82 ARG A N 1
ATOM 653 C CA . ARG A 1 82 ? -17.533 -0.091 0.804 1.00 98.44 82 ARG A CA 1
ATOM 654 C C . ARG A 1 82 ? -17.369 -0.873 -0.495 1.00 98.44 82 ARG A C 1
ATOM 656 O O . ARG A 1 82 ? -18.047 -1.879 -0.653 1.00 98.44 82 ARG A O 1
ATOM 663 N N . GLN A 1 83 ? -16.509 -0.424 -1.406 1.00 98.25 83 GLN A N 1
ATOM 664 C CA . GLN A 1 83 ? -16.259 -1.138 -2.662 1.00 98.25 83 GLN A CA 1
ATOM 665 C C . GLN A 1 83 ? -15.479 -2.439 -2.433 1.00 98.25 83 GLN A C 1
ATOM 667 O O . GLN A 1 83 ? -15.792 -3.437 -3.066 1.00 98.25 83 GLN A O 1
ATOM 672 N N . ILE A 1 84 ? -14.522 -2.443 -1.501 1.00 97.94 84 ILE A N 1
ATOM 673 C CA . ILE A 1 84 ? -13.610 -3.580 -1.284 1.00 97.94 84 ILE A CA 1
ATOM 674 C C . ILE A 1 84 ? -14.201 -4.645 -0.346 1.00 97.94 84 ILE A C 1
ATOM 676 O O . ILE A 1 84 ? -14.083 -5.851 -0.572 1.00 97.94 84 ILE A O 1
ATOM 680 N N . PHE A 1 85 ? -14.838 -4.206 0.740 1.00 97.69 85 PHE A N 1
ATOM 681 C CA . PHE A 1 85 ? -15.347 -5.077 1.805 1.00 97.69 85 PHE A CA 1
ATOM 682 C C . PHE A 1 85 ? -16.878 -5.136 1.852 1.00 97.69 85 PHE A C 1
ATOM 684 O O . PHE A 1 85 ? -17.436 -5.837 2.692 1.00 97.69 85 PHE A O 1
ATOM 691 N N . GLY A 1 86 ? -17.579 -4.378 1.003 1.00 98.00 86 GLY A N 1
ATOM 692 C CA . GLY A 1 86 ? -19.044 -4.284 1.026 1.00 98.00 86 GLY A CA 1
ATOM 693 C C . GLY A 1 86 ? -19.605 -3.442 2.179 1.00 98.00 86 GLY A C 1
ATOM 694 O O . GLY A 1 86 ? -20.819 -3.282 2.290 1.00 98.00 86 GLY A O 1
ATOM 695 N N . SER A 1 87 ? -18.752 -2.870 3.037 1.00 98.00 87 SER A N 1
ATOM 696 C CA . SER A 1 87 ? -19.154 -2.136 4.242 1.00 98.00 87 SER A CA 1
ATOM 697 C C . SER A 1 87 ? -18.303 -0.886 4.464 1.00 98.00 87 SER A C 1
ATOM 699 O O . SER A 1 87 ? -17.109 -0.874 4.191 1.00 98.00 87 SER A O 1
ATOM 701 N N . ARG A 1 88 ? -18.903 0.172 5.024 1.00 97.69 88 ARG A N 1
ATOM 702 C CA . ARG A 1 88 ? -18.168 1.367 5.494 1.00 97.69 88 ARG A CA 1
ATOM 703 C C . ARG A 1 88 ? -17.473 1.153 6.841 1.00 97.69 88 ARG A C 1
ATOM 705 O O . ARG A 1 88 ? -16.715 2.009 7.272 1.00 97.69 88 ARG A O 1
ATOM 712 N N . ARG A 1 89 ? -17.781 0.053 7.530 1.00 98.38 89 ARG A N 1
ATOM 713 C CA . ARG A 1 89 ? -17.187 -0.335 8.811 1.00 98.38 89 ARG A CA 1
ATOM 714 C C . ARG A 1 89 ? -16.651 -1.748 8.680 1.00 98.38 89 ARG A C 1
ATOM 716 O O . ARG A 1 89 ? -17.431 -2.670 8.441 1.00 98.38 89 ARG A O 1
ATOM 723 N N . VAL A 1 90 ? -15.347 -1.907 8.835 1.00 98.19 90 VAL A N 1
ATOM 724 C CA . VAL A 1 90 ? -14.648 -3.167 8.573 1.00 98.19 90 VAL A CA 1
ATOM 725 C C . VAL A 1 90 ? -13.998 -3.652 9.868 1.00 98.19 90 VAL A C 1
ATOM 727 O O . VAL A 1 90 ? -13.327 -2.863 10.539 1.00 98.19 90 VAL A O 1
ATOM 730 N N . PRO A 1 91 ? -14.215 -4.912 10.284 1.00 97.81 91 PRO A N 1
ATOM 731 C CA . PRO A 1 91 ? -13.452 -5.511 11.371 1.00 97.81 91 PRO A CA 1
ATOM 732 C C . PRO A 1 91 ? -11.954 -5.450 11.064 1.00 97.81 91 PRO A C 1
ATOM 734 O O . PRO A 1 91 ? -11.530 -5.853 9.990 1.00 97.81 91 PRO A O 1
ATOM 737 N N . ILE A 1 92 ? -11.129 -5.001 12.009 1.00 96.25 92 ILE A N 1
ATOM 738 C CA . ILE A 1 92 ? -9.688 -4.813 11.763 1.00 96.25 92 ILE A CA 1
ATOM 739 C C . ILE A 1 92 ? -8.971 -6.121 11.398 1.00 96.25 92 ILE A C 1
ATOM 741 O O . ILE A 1 92 ? -7.998 -6.114 10.658 1.00 96.25 92 ILE A O 1
ATOM 745 N N . ARG A 1 93 ? -9.494 -7.258 11.871 1.00 96.00 93 ARG A N 1
ATOM 746 C CA . ARG A 1 93 ? -8.995 -8.601 11.535 1.00 96.00 93 ARG A CA 1
ATOM 747 C C . ARG A 1 93 ? -9.193 -8.979 10.065 1.00 96.00 93 ARG A C 1
ATOM 749 O O . ARG A 1 93 ? -8.567 -9.926 9.619 1.00 96.00 93 ARG A O 1
ATOM 756 N N . ASP A 1 94 ? -10.104 -8.301 9.369 1.00 97.75 94 ASP A N 1
ATOM 757 C CA . ASP A 1 94 ? -10.383 -8.554 7.958 1.00 97.75 94 ASP A CA 1
ATOM 758 C C . ASP A 1 94 ? -9.391 -7.783 7.064 1.00 97.75 94 ASP A C 1
ATOM 760 O O . ASP A 1 94 ? -9.420 -7.968 5.855 1.00 97.75 94 ASP A O 1
ATOM 764 N N . VAL A 1 95 ? -8.531 -6.932 7.650 1.00 97.94 95 VAL A N 1
ATOM 765 C CA . VAL A 1 95 ? -7.386 -6.268 7.008 1.00 97.94 95 VAL A CA 1
ATOM 766 C C . VAL A 1 95 ? -6.122 -7.058 7.357 1.00 97.94 95 VAL A C 1
ATOM 768 O O . VAL A 1 95 ? -5.378 -6.695 8.267 1.00 97.94 95 VAL A O 1
ATOM 771 N N . ASP A 1 96 ? -5.920 -8.184 6.673 1.00 97.25 96 ASP A N 1
ATOM 772 C CA . ASP A 1 96 ? -4.941 -9.218 7.056 1.00 97.25 96 ASP A CA 1
ATOM 773 C C . ASP A 1 96 ? -3.720 -9.318 6.129 1.00 97.25 96 ASP A C 1
ATOM 775 O O . ASP A 1 96 ? -2.794 -10.091 6.381 1.00 97.25 96 ASP A O 1
ATOM 779 N N . ARG A 1 97 ? -3.709 -8.549 5.040 1.00 98.38 97 ARG A N 1
ATOM 780 C CA . ARG A 1 97 ? -2.636 -8.526 4.044 1.00 98.38 97 ARG A CA 1
ATOM 781 C C . ARG A 1 97 ? -2.639 -7.203 3.302 1.00 98.38 97 ARG A C 1
ATOM 783 O O . ARG A 1 97 ? -3.706 -6.650 3.026 1.00 98.38 97 ARG A O 1
ATOM 790 N N . ILE A 1 98 ? -1.456 -6.748 2.918 1.00 98.50 98 ILE A N 1
ATOM 791 C CA . ILE A 1 98 ? -1.271 -5.673 1.946 1.00 98.50 98 ILE A CA 1
ATOM 792 C C . ILE A 1 98 ? -0.380 -6.165 0.812 1.00 98.50 98 ILE A C 1
ATOM 794 O O . ILE A 1 98 ? 0.521 -6.979 1.032 1.00 98.50 98 ILE A O 1
ATOM 798 N N . SER A 1 99 ? -0.662 -5.691 -0.396 1.00 98.62 99 SER A N 1
ATOM 799 C CA . SER A 1 99 ? 0.106 -6.010 -1.592 1.00 98.62 99 SER A CA 1
ATOM 800 C C . SER A 1 99 ? 0.267 -4.770 -2.465 1.00 98.62 99 SER A C 1
ATOM 802 O O . SER A 1 99 ? -0.651 -3.953 -2.552 1.00 98.62 99 SER A O 1
ATOM 804 N N . LEU A 1 100 ? 1.415 -4.658 -3.126 1.00 98.50 100 LEU A N 1
ATOM 805 C CA . LEU A 1 100 ? 1.634 -3.738 -4.235 1.00 98.50 100 LEU A CA 1
ATOM 806 C C . LEU A 1 100 ? 1.566 -4.531 -5.536 1.00 98.50 100 LEU A C 1
ATOM 808 O O . LEU A 1 100 ? 2.121 -5.630 -5.641 1.00 98.50 100 LEU A O 1
ATOM 812 N N . VAL A 1 101 ? 0.830 -3.977 -6.489 1.00 98.00 101 VAL A N 1
ATOM 813 C CA . VAL A 1 101 ? 0.593 -4.559 -7.803 1.00 98.00 101 VAL A CA 1
ATOM 814 C C . VAL A 1 101 ? 1.204 -3.627 -8.826 1.00 98.00 101 VAL A C 1
ATOM 816 O O . VAL A 1 101 ? 0.837 -2.458 -8.893 1.00 98.00 101 VAL A O 1
ATOM 819 N N . ASP A 1 102 ? 2.131 -4.171 -9.582 1.00 96.88 102 ASP A N 1
ATOM 820 C CA . ASP A 1 102 ? 2.767 -3.534 -10.714 1.00 96.88 102 ASP A CA 1
ATOM 821 C C . ASP A 1 102 ? 1.953 -3.834 -11.978 1.00 96.88 102 ASP A C 1
ATOM 823 O O . ASP A 1 102 ? 1.388 -4.924 -12.092 1.00 96.88 102 ASP A O 1
ATOM 827 N N . VAL A 1 103 ? 1.809 -2.873 -12.886 1.00 96.31 103 VAL A N 1
ATOM 828 C CA . VAL A 1 103 ? 0.996 -3.018 -14.096 1.00 96.31 103 VAL A CA 1
ATOM 829 C C . VAL A 1 103 ? 1.735 -2.445 -15.298 1.00 96.31 103 VAL A C 1
ATOM 831 O O . VAL A 1 103 ? 1.776 -1.226 -15.487 1.00 96.31 103 VAL A O 1
ATOM 834 N N . ALA A 1 104 ? 2.199 -3.349 -16.162 1.00 93.12 104 ALA A N 1
ATOM 835 C CA . ALA A 1 104 ? 2.814 -3.043 -17.450 1.00 93.12 104 ALA A CA 1
ATOM 836 C C . ALA A 1 104 ? 1.862 -3.399 -18.612 1.00 93.12 104 ALA A C 1
ATOM 838 O O . ALA A 1 104 ? 1.304 -4.497 -18.658 1.00 93.12 104 ALA A O 1
ATOM 839 N N . LEU A 1 105 ? 1.662 -2.492 -19.575 1.00 86.88 105 LEU A N 1
ATOM 840 C CA . LEU A 1 105 ? 0.641 -2.580 -20.638 1.00 86.88 105 LEU A CA 1
ATOM 841 C C . LEU A 1 105 ? 1.204 -2.679 -22.071 1.00 86.88 105 LEU A C 1
ATOM 843 O O . LEU A 1 105 ? 0.498 -2.350 -23.020 1.00 86.88 105 LEU A O 1
ATOM 847 N N . ALA A 1 106 ? 2.411 -3.223 -22.235 1.00 81.31 106 ALA A N 1
ATOM 848 C CA . ALA A 1 106 ? 3.061 -3.529 -23.519 1.00 81.31 106 ALA A CA 1
ATOM 849 C C . ALA A 1 106 ? 3.909 -2.425 -24.175 1.00 81.31 106 ALA A C 1
ATOM 851 O O . ALA A 1 106 ? 4.313 -2.588 -25.328 1.00 81.31 106 ALA A O 1
ATOM 852 N N . GLU A 1 107 ? 4.266 -1.363 -23.451 1.00 84.44 107 GLU A N 1
ATOM 853 C CA . GLU A 1 107 ? 5.261 -0.399 -23.939 1.00 84.44 107 GLU A CA 1
ATOM 854 C C . GLU A 1 107 ? 6.696 -0.892 -23.686 1.00 84.44 107 GLU A C 1
ATOM 856 O O . GLU A 1 107 ? 6.978 -1.589 -22.712 1.00 84.44 107 GLU A O 1
ATOM 861 N N . TRP A 1 108 ? 7.638 -0.559 -24.574 1.00 79.88 108 TRP A N 1
ATOM 862 C CA . TRP A 1 108 ? 8.998 -1.126 -24.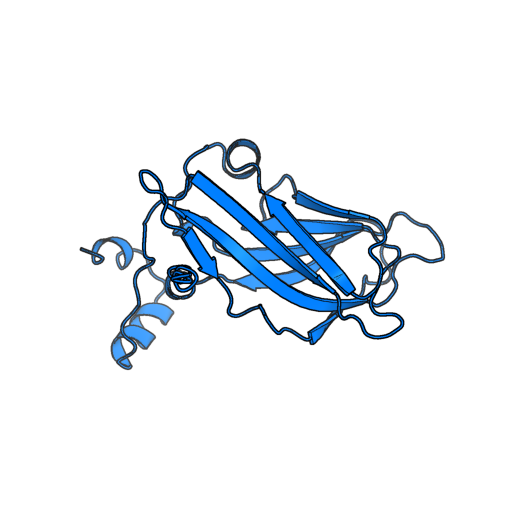527 1.00 79.88 108 TRP A CA 1
ATOM 863 C C . TRP A 1 108 ? 9.825 -0.678 -23.312 1.00 79.88 108 TRP A C 1
ATOM 865 O O . TRP A 1 108 ? 10.759 -1.381 -22.933 1.00 79.88 108 TRP A O 1
ATOM 875 N N . TYR A 1 109 ? 9.491 0.474 -22.730 1.00 83.19 109 TYR A N 1
ATOM 876 C CA . TYR A 1 109 ? 10.155 1.067 -21.566 1.00 83.19 109 TYR A CA 1
ATOM 877 C C . TYR A 1 109 ? 9.542 0.633 -20.221 1.00 83.19 109 TYR A C 1
ATOM 879 O O . TYR A 1 109 ? 10.033 1.041 -19.177 1.00 83.19 109 TYR A O 1
ATOM 887 N N . GLN A 1 110 ? 8.486 -0.183 -20.248 1.00 87.62 110 GLN A N 1
ATOM 888 C CA . GLN A 1 110 ? 7.835 -0.764 -19.069 1.00 87.62 110 GLN A CA 1
ATOM 889 C C . GLN A 1 110 ? 8.498 -2.069 -18.616 1.00 87.62 110 GLN A C 1
ATOM 891 O O . GLN A 1 110 ? 9.255 -2.687 -19.379 1.00 87.62 110 GLN A O 1
ATOM 896 N N . ARG A 1 111 ? 8.117 -2.551 -17.424 1.00 86.56 111 ARG A N 1
ATOM 897 C CA . ARG A 1 111 ? 8.738 -3.687 -16.717 1.00 86.56 111 ARG A CA 1
ATOM 898 C C . ARG A 1 111 ? 10.165 -3.374 -16.280 1.00 86.56 111 ARG A C 1
ATOM 900 O O . ARG A 1 111 ? 11.065 -4.208 -16.424 1.00 86.56 111 ARG A O 1
ATOM 907 N N . ASP A 1 112 ? 10.374 -2.146 -15.829 1.00 88.06 112 ASP A N 1
ATOM 908 C CA . ASP A 1 112 ? 11.635 -1.703 -15.262 1.00 88.06 112 ASP A CA 1
ATOM 909 C C . ASP A 1 112 ? 11.717 -2.001 -13.759 1.00 88.06 112 ASP A C 1
ATOM 911 O O . ASP A 1 112 ? 10.727 -2.292 -13.083 1.00 88.06 112 ASP A O 1
ATOM 915 N N . ASP A 1 113 ? 12.942 -1.990 -13.241 1.00 92.69 113 ASP A N 1
ATOM 916 C CA . ASP A 1 113 ? 13.181 -2.152 -11.814 1.00 92.69 113 ASP A CA 1
ATOM 917 C C . ASP A 1 113 ? 12.877 -0.833 -11.100 1.00 92.69 113 ASP A C 1
ATOM 919 O O . ASP A 1 113 ? 13.258 0.238 -11.569 1.00 92.69 113 ASP A O 1
ATOM 923 N N . TRP A 1 114 ? 12.281 -0.911 -9.914 1.00 96.69 114 TRP A N 1
ATOM 924 C CA . TRP A 1 114 ? 12.082 0.246 -9.046 1.00 96.69 114 TRP A CA 1
ATOM 925 C C . TRP A 1 114 ? 12.344 -0.092 -7.589 1.00 96.69 114 TRP A C 1
ATOM 927 O O . TRP A 1 114 ? 12.280 -1.246 -7.160 1.00 96.69 114 TRP A O 1
ATOM 937 N N . LEU A 1 115 ? 12.670 0.923 -6.793 1.00 98.12 115 LEU A N 1
ATOM 938 C CA . LEU A 1 115 ? 13.136 0.717 -5.425 1.00 98.12 115 LEU A CA 1
ATOM 939 C C . LEU A 1 115 ? 12.083 1.178 -4.421 1.00 98.12 115 LEU A C 1
ATOM 941 O O . LEU A 1 115 ? 11.931 2.369 -4.141 1.00 98.12 115 LEU A O 1
ATOM 945 N N . LEU A 1 116 ? 11.381 0.212 -3.825 1.00 98.38 116 LEU A N 1
ATOM 946 C CA . LEU A 1 116 ? 10.431 0.475 -2.750 1.00 98.38 116 LEU A CA 1
ATOM 947 C C . LEU A 1 116 ? 11.187 0.855 -1.474 1.00 98.38 116 LEU A C 1
ATOM 949 O O . LEU A 1 116 ? 11.871 0.020 -0.877 1.00 98.38 116 LEU A O 1
ATOM 953 N N . GLN A 1 117 ? 11.000 2.087 -1.004 1.00 98.50 117 GLN A N 1
ATOM 954 C CA . GLN A 1 117 ? 11.549 2.541 0.271 1.00 98.50 117 GLN A CA 1
ATOM 955 C C . GLN A 1 117 ? 10.700 2.033 1.437 1.00 98.50 117 GLN A C 1
ATOM 957 O O . GLN A 1 117 ? 11.232 1.479 2.402 1.00 98.50 117 GLN A O 1
ATOM 962 N N . GLY A 1 118 ? 9.375 2.172 1.351 1.00 98.31 118 GLY A N 1
ATOM 963 C CA . GLY A 1 118 ? 8.503 1.769 2.445 1.00 98.31 118 GLY A CA 1
ATOM 964 C C . GLY A 1 118 ? 7.013 1.872 2.166 1.00 98.31 118 GLY A C 1
ATOM 965 O O . GLY A 1 118 ? 6.560 2.520 1.224 1.00 98.31 118 GLY A O 1
ATOM 966 N N . VAL A 1 119 ? 6.252 1.227 3.046 1.00 98.56 119 VAL A N 1
ATOM 967 C CA . VAL A 1 119 ? 4.789 1.229 3.069 1.00 98.56 119 VAL A CA 1
ATOM 968 C C . VAL A 1 119 ? 4.323 1.480 4.501 1.00 98.56 119 VAL A C 1
ATOM 970 O O . VAL A 1 119 ? 4.916 0.986 5.457 1.00 98.56 119 VAL A O 1
ATOM 973 N N . VAL A 1 120 ? 3.246 2.237 4.685 1.00 98.50 120 VAL A N 1
ATOM 974 C CA . VAL A 1 120 ? 2.597 2.395 5.996 1.00 98.50 120 VAL A CA 1
ATOM 975 C C . VAL A 1 120 ? 1.093 2.330 5.809 1.00 98.50 120 VAL A C 1
ATOM 977 O O . VAL A 1 120 ? 0.559 2.942 4.893 1.00 98.50 120 VAL A O 1
ATOM 980 N N . LEU A 1 121 ? 0.393 1.632 6.700 1.00 98.44 121 LEU A N 1
ATOM 981 C CA . LEU A 1 121 ? -1.066 1.691 6.753 1.00 98.44 121 LEU A CA 1
ATOM 982 C C . LEU A 1 121 ? -1.513 2.556 7.915 1.00 98.44 121 LEU A C 1
ATOM 984 O O . LEU A 1 121 ? -0.961 2.452 9.008 1.00 98.44 121 LEU A O 1
ATOM 988 N N . LYS A 1 122 ? -2.552 3.357 7.697 1.00 98.12 122 LYS A N 1
ATOM 989 C CA . LYS A 1 122 ? -3.277 4.068 8.751 1.00 98.12 122 LYS A CA 1
ATOM 990 C C . LYS A 1 122 ? -4.745 3.712 8.680 1.00 98.12 122 LYS A C 1
ATOM 992 O O . LYS A 1 122 ? -5.305 3.566 7.603 1.00 98.12 122 LYS A O 1
ATOM 997 N N . ALA A 1 123 ? -5.384 3.594 9.830 1.00 98.19 123 ALA A N 1
ATOM 998 C CA . ALA A 1 123 ? -6.813 3.376 9.905 1.00 98.19 123 ALA A CA 1
ATOM 999 C C . ALA A 1 123 ? -7.426 4.191 11.035 1.00 98.19 123 ALA A C 1
ATOM 1001 O O . ALA A 1 123 ? -6.781 4.453 12.052 1.00 98.19 123 ALA A O 1
ATOM 1002 N N . ARG A 1 124 ? -8.691 4.571 10.867 1.00 98.12 124 ARG A N 1
ATOM 1003 C CA . ARG A 1 124 ? -9.452 5.287 11.893 1.00 98.12 124 ARG A CA 1
ATOM 1004 C C . ARG A 1 124 ? -10.394 4.332 12.604 1.00 98.12 124 ARG A C 1
ATOM 1006 O O . ARG A 1 124 ? -11.135 3.593 11.961 1.00 98.12 124 ARG A O 1
ATOM 1013 N N . CYS A 1 125 ? -10.365 4.346 13.931 1.00 97.38 125 CYS A N 1
ATOM 1014 C CA . CYS A 1 125 ? -11.244 3.519 14.746 1.00 97.38 125 CYS A CA 1
ATOM 1015 C C . CYS A 1 125 ? -12.680 4.062 14.747 1.00 97.38 125 CYS A C 1
ATOM 1017 O O . CYS A 1 125 ? -12.900 5.236 15.053 1.00 97.38 125 CYS A O 1
ATOM 1019 N N . VAL A 1 126 ? -13.665 3.188 14.505 1.00 96.94 126 VAL A N 1
ATOM 1020 C CA . VAL A 1 126 ? -15.095 3.550 14.544 1.00 96.94 126 VAL A CA 1
ATOM 1021 C C . VAL A 1 126 ? -15.456 4.195 15.883 1.00 96.94 126 VAL A C 1
ATOM 1023 O O . VAL A 1 126 ? -15.112 3.673 16.942 1.00 96.94 126 VAL A O 1
ATOM 1026 N N . GLY A 1 127 ? -16.205 5.299 15.832 1.00 92.44 127 GLY A N 1
ATOM 1027 C CA . GLY A 1 127 ? -16.706 5.985 17.029 1.00 92.44 127 GLY A CA 1
ATOM 1028 C C . GLY A 1 127 ? -15.652 6.814 17.768 1.00 92.44 127 GLY A C 1
ATOM 1029 O O . GLY A 1 127 ? -15.896 7.231 18.895 1.00 92.44 127 GLY A O 1
ATOM 1030 N N . SER A 1 128 ? -14.487 7.054 17.159 1.00 90.50 128 SER A N 1
ATOM 1031 C CA . SER A 1 128 ? -13.446 7.927 17.709 1.00 90.50 128 SER A CA 1
ATOM 1032 C C . SER A 1 128 ? -12.653 8.630 16.601 1.00 90.50 128 SER A C 1
ATOM 1034 O O . SER A 1 128 ? -12.716 8.243 15.434 1.00 90.50 128 SER A O 1
ATOM 1036 N N . SER A 1 129 ? -11.854 9.631 16.971 1.00 89.50 129 SER A N 1
ATOM 1037 C CA . SER A 1 129 ? -10.828 10.235 16.108 1.00 89.50 129 SER A CA 1
ATOM 1038 C C . SER A 1 129 ? -9.471 9.523 16.197 1.00 89.50 129 SER A C 1
ATOM 1040 O O . SER A 1 129 ? -8.498 9.969 15.592 1.00 89.50 129 SER A O 1
ATOM 1042 N N . ARG A 1 130 ? -9.374 8.422 16.959 1.00 93.62 130 ARG A N 1
ATOM 1043 C CA . ARG A 1 130 ? -8.110 7.708 17.165 1.00 93.62 130 ARG A CA 1
ATOM 1044 C C . ARG A 1 130 ? -7.681 7.031 15.871 1.00 93.62 130 ARG A C 1
ATOM 1046 O O . ARG A 1 130 ? -8.419 6.214 15.313 1.00 93.62 130 ARG A O 1
ATOM 1053 N N . MET A 1 131 ? -6.458 7.340 15.459 1.00 96.44 131 MET A N 1
ATOM 1054 C CA . MET A 1 131 ? -5.789 6.677 14.353 1.00 96.44 131 MET A CA 1
ATOM 1055 C C . MET A 1 131 ? -4.919 5.542 14.886 1.00 96.44 131 MET A C 1
ATOM 1057 O O . MET A 1 131 ? -4.252 5.670 15.917 1.00 96.44 131 MET A O 1
ATOM 1061 N N . ILE A 1 132 ? -4.923 4.433 14.165 1.00 96.75 132 ILE A N 1
ATOM 1062 C CA . ILE A 1 132 ? -4.008 3.313 14.350 1.00 96.75 132 ILE A CA 1
ATOM 1063 C C . ILE A 1 132 ? -3.183 3.121 13.084 1.00 96.75 132 ILE A C 1
ATOM 1065 O O . ILE A 1 132 ? -3.608 3.538 12.008 1.00 96.75 132 ILE A O 1
ATOM 1069 N N . GLN A 1 133 ? -2.016 2.501 13.197 1.00 97.81 133 GLN A N 1
ATOM 1070 C CA . GLN A 1 133 ? -1.136 2.263 12.064 1.00 97.81 133 GLN A CA 1
ATOM 1071 C C . GLN A 1 133 ? -0.445 0.909 12.120 1.00 97.81 133 GLN A C 1
ATOM 1073 O O . GLN A 1 133 ? -0.261 0.345 13.199 1.00 97.81 133 GLN A O 1
ATOM 1078 N N . VAL A 1 134 ? -0.021 0.462 10.942 1.00 97.50 134 VAL A N 1
ATOM 1079 C CA . VAL A 1 134 ? 1.002 -0.564 10.745 1.00 97.50 134 VAL A CA 1
ATOM 1080 C C . VAL A 1 134 ? 2.185 0.122 10.074 1.00 97.50 134 VAL A C 1
ATOM 1082 O O . VAL A 1 134 ? 2.090 0.532 8.919 1.00 97.50 134 VAL A O 1
ATOM 1085 N N . ASP A 1 135 ? 3.286 0.277 10.805 1.00 96.81 135 ASP A N 1
ATOM 1086 C CA . ASP A 1 135 ? 4.491 0.991 10.362 1.00 96.81 135 ASP A CA 1
ATOM 1087 C C . ASP A 1 135 ? 5.749 0.117 10.330 1.00 96.81 135 ASP A C 1
ATOM 1089 O O . ASP A 1 135 ? 6.822 0.609 9.986 1.00 96.81 135 ASP A O 1
ATOM 1093 N N . ARG A 1 136 ? 5.628 -1.190 10.604 1.00 96.12 136 ARG A N 1
ATOM 1094 C CA . ARG A 1 136 ? 6.747 -2.144 10.505 1.00 96.12 136 ARG A CA 1
ATOM 1095 C C . ARG A 1 136 ? 7.368 -2.205 9.099 1.00 96.12 136 ARG A C 1
ATOM 1097 O O . ARG A 1 136 ? 8.513 -2.606 8.954 1.00 96.12 136 ARG A O 1
ATOM 1104 N N . TYR A 1 137 ? 6.613 -1.784 8.083 1.00 97.31 137 TYR A N 1
ATOM 1105 C CA . TYR A 1 137 ? 7.003 -1.726 6.671 1.00 97.31 137 TYR A CA 1
ATOM 1106 C C . TYR A 1 137 ? 7.565 -0.368 6.239 1.00 97.31 137 TYR A C 1
ATOM 1108 O O . TYR A 1 137 ? 7.802 -0.148 5.053 1.00 97.31 137 TYR A O 1
ATOM 1116 N N . ARG A 1 138 ? 7.767 0.568 7.174 1.00 97.12 138 ARG A N 1
ATOM 1117 C CA . ARG A 1 138 ? 8.229 1.927 6.858 1.00 97.12 138 ARG A CA 1
ATOM 1118 C C . ARG A 1 138 ? 9.599 1.950 6.173 1.00 97.12 138 ARG A C 1
ATOM 1120 O O . ARG A 1 138 ? 9.876 2.882 5.430 1.00 97.12 138 ARG A O 1
ATOM 1127 N N . TYR A 1 139 ? 10.431 0.943 6.429 1.00 96.50 139 TYR A N 1
ATOM 1128 C CA . TYR A 1 139 ? 11.777 0.824 5.878 1.00 96.50 139 TYR A CA 1
ATOM 1129 C C . TYR A 1 139 ? 11.968 -0.585 5.312 1.00 96.50 139 TYR A C 1
ATOM 1131 O O . TYR A 1 139 ? 12.427 -1.485 6.010 1.00 96.50 139 TYR A O 1
ATOM 1139 N N . ILE A 1 140 ? 11.549 -0.779 4.061 1.00 96.94 140 ILE A N 1
ATOM 1140 C CA . ILE A 1 140 ? 11.724 -2.031 3.314 1.00 96.94 140 ILE A CA 1
ATOM 1141 C C . ILE A 1 140 ? 13.015 -1.979 2.491 1.00 96.94 140 ILE A C 1
ATOM 1143 O O . ILE A 1 140 ? 13.785 -2.934 2.544 1.00 96.94 140 ILE A O 1
ATOM 1147 N N . ASN A 1 141 ? 13.246 -0.876 1.763 1.00 96.81 141 ASN A N 1
ATOM 1148 C CA . ASN A 1 141 ? 14.400 -0.656 0.877 1.00 96.81 141 ASN A CA 1
ATOM 1149 C C . ASN A 1 141 ? 14.704 -1.867 -0.021 1.00 96.81 141 ASN A C 1
ATOM 1151 O O . ASN A 1 141 ? 15.763 -2.488 0.086 1.00 96.81 141 ASN A O 1
ATOM 1155 N N . ARG A 1 142 ? 13.747 -2.238 -0.877 1.00 96.88 142 ARG A N 1
ATOM 1156 C CA . ARG A 1 142 ? 13.830 -3.449 -1.702 1.00 96.88 142 ARG A CA 1
ATOM 1157 C C . ARG A 1 142 ? 13.586 -3.148 -3.182 1.00 96.88 142 ARG A C 1
ATOM 1159 O O . ARG A 1 142 ? 12.559 -2.537 -3.482 1.00 96.88 142 ARG A O 1
ATOM 1166 N N . PRO A 1 143 ? 14.460 -3.619 -4.092 1.00 96.56 143 PRO A N 1
ATOM 1167 C CA . PRO A 1 143 ? 14.179 -3.567 -5.518 1.00 96.56 143 PRO A CA 1
ATOM 1168 C C . PRO A 1 143 ? 13.009 -4.498 -5.844 1.00 96.56 143 PRO A C 1
ATOM 1170 O O . PRO A 1 143 ? 12.984 -5.665 -5.429 1.00 96.56 143 PRO A O 1
ATOM 1173 N N . LEU A 1 144 ? 12.034 -3.961 -6.562 1.00 96.56 144 LEU A N 1
ATOM 1174 C CA . LEU A 1 144 ? 10.882 -4.654 -7.111 1.00 96.56 144 LEU A CA 1
ATOM 1175 C C . LEU A 1 144 ? 10.966 -4.579 -8.631 1.00 96.56 144 LEU A C 1
ATOM 1177 O O . LEU A 1 144 ? 11.535 -3.640 -9.177 1.00 96.56 144 LEU A O 1
ATOM 1181 N N . HIS A 1 145 ? 10.434 -5.595 -9.292 1.00 89.50 145 HIS A N 1
ATOM 1182 C CA . HIS A 1 145 ? 10.424 -5.665 -10.741 1.00 89.50 145 HIS A CA 1
ATOM 1183 C C . HIS A 1 145 ? 9.204 -6.441 -11.199 1.00 89.50 145 HIS A C 1
ATOM 1185 O O . HIS A 1 145 ? 8.817 -7.445 -10.582 1.00 89.50 145 HIS A O 1
ATOM 1191 N N . HIS A 1 146 ? 8.632 -5.988 -12.304 1.00 88.00 146 HIS A N 1
ATOM 1192 C CA . HIS A 1 146 ? 7.706 -6.788 -13.074 1.00 88.00 146 HIS A CA 1
ATOM 1193 C C . HIS A 1 146 ? 8.485 -7.928 -13.754 1.00 88.00 146 HIS A C 1
ATOM 1195 O O . HIS A 1 146 ? 9.624 -7.773 -14.195 1.00 88.00 146 HIS A O 1
ATOM 1201 N N . ASP A 1 147 ? 7.897 -9.116 -13.828 1.00 86.88 147 ASP A N 1
ATOM 1202 C CA . ASP A 1 147 ? 8.455 -10.205 -14.617 1.00 86.88 147 ASP A CA 1
ATOM 1203 C C . ASP A 1 147 ? 8.290 -9.919 -16.124 1.00 86.88 147 ASP A C 1
ATOM 1205 O O . ASP A 1 147 ? 7.829 -8.860 -16.552 1.00 86.88 147 ASP A O 1
ATOM 1209 N N . ARG A 1 148 ? 8.657 -10.882 -16.975 1.00 82.69 148 ARG A N 1
ATOM 1210 C CA . ARG A 1 148 ? 8.588 -10.707 -18.435 1.00 82.69 148 ARG A CA 1
ATOM 1211 C C . ARG A 1 148 ? 7.161 -10.710 -19.007 1.00 82.69 148 ARG A C 1
ATOM 1213 O O . ARG A 1 148 ? 7.027 -10.557 -20.223 1.00 82.69 148 ARG A O 1
ATOM 1220 N N . SER A 1 149 ? 6.130 -10.915 -18.189 1.00 86.50 149 SER A N 1
ATOM 1221 C CA . SER A 1 149 ? 4.728 -10.912 -18.607 1.00 86.50 149 SER A CA 1
ATOM 1222 C C . SER A 1 149 ? 4.160 -9.492 -18.736 1.00 86.50 149 SER A C 1
ATOM 1224 O O . SER A 1 149 ? 4.847 -8.504 -18.491 1.00 86.50 149 SER A O 1
ATOM 1226 N N . TRP A 1 150 ? 2.909 -9.401 -19.188 1.00 90.25 150 TRP A N 1
ATOM 1227 C CA . TRP A 1 150 ? 2.155 -8.154 -19.308 1.00 90.25 150 TRP A CA 1
ATOM 1228 C C . TRP A 1 150 ? 0.895 -8.228 -18.451 1.00 90.25 150 TRP A C 1
ATOM 1230 O O . TRP A 1 150 ? 0.325 -9.306 -18.264 1.00 90.25 150 TRP A O 1
ATOM 1240 N N . GLY A 1 151 ? 0.407 -7.070 -18.021 1.00 93.44 151 GLY A N 1
ATOM 1241 C CA . GLY A 1 151 ? -0.769 -6.938 -17.175 1.00 93.44 151 GLY A CA 1
ATOM 1242 C C . GLY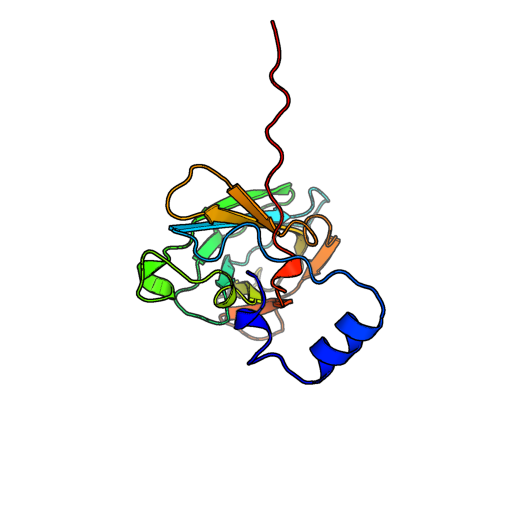 A 1 151 ? -0.401 -6.722 -15.707 1.00 93.44 151 GLY A C 1
ATOM 1243 O O . GLY A 1 151 ? 0.682 -6.238 -15.417 1.00 93.44 151 GLY A O 1
ATOM 1244 N N . PRO A 1 152 ? -1.326 -6.996 -14.775 1.00 95.00 152 PRO A N 1
ATOM 1245 C CA . PRO A 1 152 ? -1.089 -6.791 -13.354 1.00 95.00 152 PRO A CA 1
ATOM 1246 C C . PRO A 1 152 ? -0.314 -7.951 -12.712 1.00 95.00 152 PRO A C 1
ATOM 1248 O O . PRO A 1 152 ? -0.757 -9.101 -12.767 1.00 95.00 152 PRO A O 1
ATOM 1251 N N . GLN A 1 153 ? 0.754 -7.636 -11.983 1.00 95.81 153 GLN A N 1
ATOM 1252 C CA . GLN A 1 153 ? 1.540 -8.578 -11.193 1.00 95.81 153 GLN A CA 1
ATOM 1253 C C . GLN A 1 153 ? 1.696 -8.105 -9.746 1.00 95.81 153 GLN A C 1
ATOM 1255 O O . GLN A 1 153 ? 2.058 -6.968 -9.468 1.00 95.81 153 GLN A O 1
ATOM 1260 N N . VAL A 1 154 ? 1.486 -9.004 -8.782 1.00 97.12 154 VAL A N 1
ATOM 1261 C CA . VAL A 1 154 ? 1.842 -8.726 -7.383 1.00 97.12 154 VAL A CA 1
ATOM 1262 C C . VAL A 1 154 ? 3.362 -8.814 -7.233 1.00 97.12 154 VAL A C 1
ATOM 1264 O O . VAL A 1 154 ? 3.918 -9.910 -7.265 1.00 97.12 154 VAL A O 1
ATOM 1267 N N . VAL A 1 155 ? 4.022 -7.674 -7.038 1.00 97.31 155 VAL A N 1
ATOM 1268 C CA . VAL A 1 155 ? 5.491 -7.591 -6.896 1.00 97.31 155 VAL A CA 1
ATOM 1269 C C . VAL A 1 155 ? 5.946 -7.549 -5.438 1.00 97.31 155 VAL A C 1
ATOM 1271 O O . VAL A 1 155 ? 7.064 -7.943 -5.109 1.00 97.31 155 VAL A O 1
ATOM 1274 N N . TRP A 1 156 ? 5.061 -7.143 -4.527 1.00 97.94 156 TRP A N 1
ATOM 1275 C CA . TRP A 1 156 ? 5.308 -7.201 -3.090 1.00 97.94 156 TRP A CA 1
ATOM 1276 C C . TRP A 1 156 ? 4.021 -7.496 -2.327 1.00 97.94 156 TRP A C 1
ATOM 1278 O O . TRP A 1 156 ? 2.949 -6.999 -2.669 1.00 97.94 156 TRP A O 1
ATOM 1288 N N . SER A 1 157 ? 4.117 -8.294 -1.267 1.00 98.19 157 SER A N 1
ATOM 1289 C CA . SER A 1 157 ? 3.010 -8.535 -0.349 1.00 98.19 157 SER A CA 1
ATOM 1290 C C . SER A 1 157 ? 3.518 -9.005 1.005 1.00 98.19 157 SER A C 1
ATOM 1292 O O . SER A 1 157 ? 4.495 -9.748 1.071 1.00 98.19 157 SER A O 1
ATOM 1294 N N . ASP A 1 158 ? 2.800 -8.646 2.069 1.00 98.06 158 ASP A N 1
ATOM 1295 C CA . ASP A 1 158 ? 3.039 -9.205 3.400 1.00 98.06 158 ASP A CA 1
ATOM 1296 C C . ASP A 1 158 ? 1.739 -9.298 4.224 1.00 98.06 158 ASP A C 1
ATOM 1298 O O . ASP A 1 158 ? 0.753 -8.595 3.964 1.00 98.06 158 ASP A O 1
ATOM 1302 N N . ALA A 1 159 ? 1.723 -10.212 5.193 1.00 97.19 159 ALA A N 1
ATOM 1303 C CA . ALA A 1 159 ? 0.627 -10.451 6.118 1.00 97.19 159 ALA A CA 1
ATOM 1304 C C . ALA A 1 159 ? 0.623 -9.424 7.257 1.00 97.19 159 ALA A C 1
ATOM 1306 O O . ALA A 1 159 ? 1.663 -9.063 7.799 1.00 97.19 159 ALA A O 1
ATOM 1307 N N . ILE A 1 160 ? -0.565 -8.990 7.658 1.00 95.75 160 ILE A N 1
ATOM 1308 C CA . ILE A 1 160 ? -0.781 -8.056 8.761 1.00 95.75 160 ILE A CA 1
ATOM 1309 C C . ILE A 1 160 ? -1.371 -8.839 9.928 1.00 95.75 160 ILE A C 1
ATOM 1311 O O . ILE A 1 160 ? -2.488 -9.354 9.856 1.00 95.75 160 ILE A O 1
ATOM 1315 N N . GLU A 1 161 ? -0.625 -8.920 11.022 1.00 93.44 161 GLU A N 1
ATOM 1316 C CA . GLU A 1 161 ? -1.101 -9.499 12.268 1.00 93.44 161 GLU A CA 1
ATOM 1317 C C . GLU A 1 161 ? -1.871 -8.448 13.083 1.00 93.44 161 GLU A C 1
ATOM 1319 O O . GLU A 1 161 ? -1.613 -7.245 13.032 1.00 93.44 161 GLU A O 1
ATOM 1324 N N . LEU A 1 162 ? -2.815 -8.897 13.913 1.00 92.75 162 LEU A N 1
ATOM 1325 C CA . LEU A 1 162 ? -3.577 -7.994 14.784 1.00 92.75 162 LEU A CA 1
ATOM 1326 C C . LEU A 1 162 ? -2.686 -7.180 15.737 1.00 92.75 162 LEU A C 1
ATOM 1328 O O . LEU A 1 162 ? -3.035 -6.053 16.084 1.00 92.75 162 LEU A O 1
ATOM 1332 N N . SER A 1 163 ? -1.550 -7.747 16.141 1.00 90.94 163 SER A N 1
ATOM 1333 C CA . SER A 1 163 ? -0.547 -7.108 16.994 1.00 90.94 163 SER A CA 1
ATOM 1334 C C . SER A 1 163 ? 0.310 -6.062 16.279 1.00 90.94 163 SER A C 1
ATOM 1336 O O . SER A 1 163 ? 1.001 -5.300 16.956 1.00 90.94 163 SER A O 1
ATOM 1338 N N . ASP A 1 164 ? 0.268 -5.996 14.945 1.00 94.00 164 ASP A N 1
ATOM 1339 C CA . ASP A 1 164 ? 0.986 -4.968 14.186 1.00 94.00 164 ASP A CA 1
ATOM 1340 C C . ASP A 1 164 ? 0.331 -3.589 14.335 1.00 94.00 164 ASP A C 1
ATOM 1342 O O . ASP A 1 164 ? 1.004 -2.567 14.20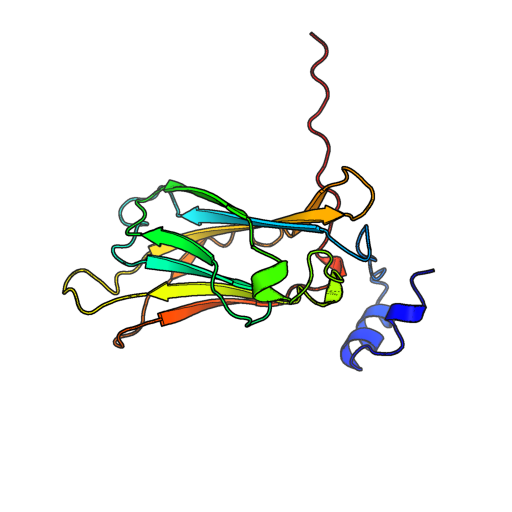8 1.00 94.00 164 ASP A O 1
ATOM 1346 N N . TRP A 1 165 ? -0.970 -3.550 14.638 1.00 95.06 165 TRP A N 1
ATOM 1347 C CA . TRP A 1 165 ? -1.728 -2.314 14.787 1.00 95.06 165 TRP A CA 1
ATOM 1348 C C . TRP A 1 165 ? -1.391 -1.600 16.094 1.00 95.06 165 TRP A C 1
ATOM 1350 O O . TRP A 1 165 ? -1.619 -2.115 17.191 1.00 95.06 165 TRP A O 1
ATOM 1360 N N . ARG A 1 166 ? -0.916 -0.361 15.982 1.00 95.12 166 ARG A N 1
ATOM 1361 C CA . ARG A 1 166 ? -0.530 0.492 17.118 1.00 95.12 166 ARG A CA 1
ATOM 1362 C C . ARG A 1 166 ? -1.223 1.838 17.022 1.00 95.12 166 ARG A C 1
ATOM 1364 O O . ARG A 1 166 ? -1.618 2.243 15.938 1.00 95.12 166 ARG A O 1
ATOM 1371 N N . LEU A 1 167 ? -1.387 2.543 18.140 1.00 94.00 167 LEU A N 1
ATOM 1372 C CA . LEU A 1 167 ? -1.879 3.922 18.085 1.00 94.00 167 LEU A CA 1
ATOM 1373 C C . LEU A 1 167 ? -0.864 4.799 17.360 1.00 94.00 167 LEU A C 1
ATOM 1375 O O . LEU A 1 167 ? 0.331 4.698 17.629 1.00 94.00 167 LEU A O 1
ATOM 1379 N N . VAL A 1 168 ? -1.350 5.674 16.483 1.00 90.69 168 VAL A N 1
ATOM 1380 C CA . VAL A 1 168 ? -0.523 6.757 15.950 1.00 90.69 168 VAL A CA 1
ATOM 1381 C C . VAL A 1 168 ? -0.242 7.719 17.109 1.00 90.69 168 VAL A C 1
ATOM 1383 O O . VAL A 1 168 ? -1.202 8.203 17.717 1.00 90.69 168 VAL A O 1
ATOM 1386 N N . PRO A 1 169 ? 1.028 7.989 17.458 1.00 80.44 169 PRO A N 1
ATOM 1387 C CA . PRO A 1 169 ? 1.350 8.985 18.472 1.00 80.44 169 PRO A CA 1
ATOM 1388 C C . PRO A 1 169 ? 0.801 10.351 18.051 1.00 80.44 169 PRO A C 1
ATOM 1390 O O . PRO A 1 169 ? 0.932 10.739 16.889 1.00 80.44 169 PRO A O 1
ATOM 1393 N N . HIS A 1 170 ? 0.195 11.090 18.981 1.00 64.44 170 HIS A N 1
ATOM 1394 C CA . HIS A 1 170 ? -0.111 12.494 18.724 1.00 64.44 170 HIS A CA 1
ATOM 1395 C C . HIS A 1 170 ? 1.208 13.248 18.499 1.00 64.44 170 HIS A C 1
ATOM 1397 O O . HIS A 1 170 ? 2.153 13.016 19.262 1.00 64.44 170 HIS A O 1
ATOM 1403 N N . PRO A 1 171 ? 1.308 14.128 17.484 1.00 58.19 171 PRO A N 1
ATOM 1404 C CA . PRO A 1 171 ? 2.446 15.029 17.405 1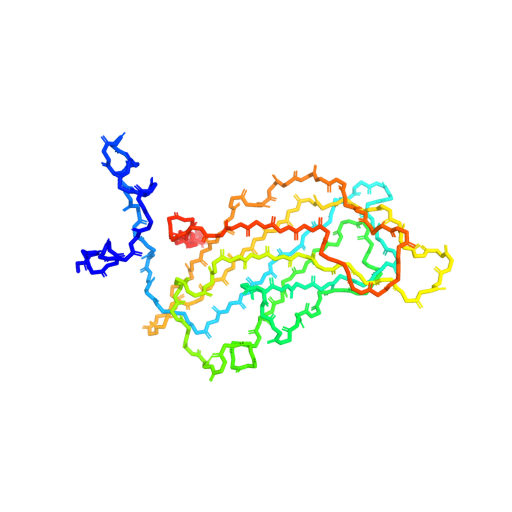.00 58.19 171 PRO A CA 1
ATOM 1405 C C . PRO A 1 171 ? 2.521 15.831 18.715 1.00 58.19 171 PRO A C 1
ATOM 1407 O O . PRO A 1 171 ? 1.469 16.188 19.260 1.00 58.19 171 PRO A O 1
ATOM 1410 N N . PRO A 1 172 ? 3.726 16.070 19.262 1.00 49.47 172 PRO A N 1
ATOM 1411 C CA . PRO A 1 172 ? 3.867 16.872 20.467 1.00 49.47 172 PRO A CA 1
ATOM 1412 C C . PRO A 1 172 ? 3.220 18.239 20.229 1.00 49.47 172 PRO A C 1
ATOM 1414 O O . PRO A 1 172 ? 3.434 18.859 19.187 1.00 49.47 172 PRO A O 1
ATOM 1417 N N . ILE A 1 173 ? 2.397 18.684 21.179 1.00 59.50 173 ILE A N 1
ATOM 1418 C CA . ILE A 1 173 ? 1.806 20.022 21.144 1.00 59.50 173 ILE A CA 1
ATOM 1419 C C . ILE A 1 173 ? 2.970 21.010 21.226 1.00 59.50 173 ILE A C 1
ATOM 1421 O O . ILE A 1 173 ? 3.652 21.081 22.247 1.00 59.50 173 ILE A O 1
ATOM 1425 N N . SER A 1 174 ? 3.224 21.748 20.146 1.00 50.59 174 SER A N 1
ATOM 1426 C CA . SER A 1 174 ? 4.109 22.906 20.192 1.00 50.59 174 SER A CA 1
ATOM 1427 C C . SER A 1 174 ? 3.397 23.991 20.995 1.00 50.59 174 SER A C 1
ATOM 1429 O O . SER A 1 174 ? 2.460 24.622 20.504 1.00 50.59 174 SER A O 1
ATOM 1431 N N . HIS A 1 175 ? 3.800 24.173 22.247 1.00 51.75 175 HIS A N 1
ATOM 1432 C CA . HIS A 1 175 ? 3.498 25.402 22.963 1.00 51.75 175 HIS A CA 1
ATOM 1433 C C . HIS A 1 175 ? 4.371 26.501 22.344 1.00 51.75 175 HIS A C 1
ATOM 1435 O O . HIS A 1 175 ? 5.592 26.449 22.479 1.00 51.75 175 HIS A O 1
ATOM 1441 N N . ASN A 1 176 ? 3.740 27.413 21.599 1.00 47.41 176 ASN A N 1
ATOM 1442 C CA . ASN A 1 176 ? 4.323 28.712 21.252 1.00 47.41 176 ASN A CA 1
ATOM 1443 C C . ASN A 1 176 ? 4.285 29.637 22.467 1.00 47.41 176 ASN A C 1
ATOM 1445 O O . ASN A 1 176 ? 3.280 29.563 23.213 1.00 47.41 176 ASN A O 1
#